Protein AF-A0A0F3U195-F1 (afdb_monomer)

Solvent-accessible surface area (backbone atoms only — not comparable to full-atom values): 7160 Å² total; per-residue (Å²): 130,82,58,69,68,58,54,55,49,33,52,53,52,45,44,44,40,74,76,62,71,40,50,57,68,54,49,19,65,76,70,72,44,59,46,68,56,48,55,52,37,52,49,50,27,42,77,70,60,78,44,80,87,84,79,82,41,89,88,39,58,42,61,48,50,24,53,51,50,25,67,76,70,68,46,93,76,62,85,58,77,87,51,86,97,57,57,72,68,57,41,50,52,53,50,49,54,55,49,50,60,50,48,65,74,69,62,56,97,86,69,84,86,86,85,134

Radius of gyration: 22.16 Å; Cα contacts (8 Å, |Δi|>4): 67; chains: 1; bounding box: 54×35×57 Å

Structure (mmCIF, N/CA/C/O backbone):
data_AF-A0A0F3U195-F1
#
_entry.id   AF-A0A0F3U195-F1
#
loop_
_atom_site.group_PDB
_atom_site.id
_atom_site.type_symbol
_atom_site.label_atom_id
_atom_site.label_alt_id
_atom_site.label_comp_id
_atom_site.label_asym_id
_atom_site.label_entity_id
_atom_site.label_seq_id
_atom_site.pdbx_PDB_ins_code
_atom_site.Cartn_x
_atom_site.Cartn_y
_atom_site.Cartn_z
_atom_site.occupancy
_atom_site.B_iso_or_equiv
_atom_site.auth_seq_id
_atom_site.auth_comp_id
_atom_site.auth_asym_id
_atom_site.auth_atom_id
_atom_site.pdbx_PDB_model_num
ATOM 1 N N . MET A 1 1 ? -28.971 13.764 11.449 1.00 48.50 1 MET A N 1
ATOM 2 C CA . MET A 1 1 ? -27.922 14.187 12.399 1.00 48.50 1 MET A CA 1
ATOM 3 C C . MET A 1 1 ? -27.284 12.912 12.901 1.00 48.50 1 MET A C 1
ATOM 5 O O . MET A 1 1 ? -28.009 12.082 13.436 1.00 48.50 1 MET A O 1
ATOM 9 N N . GLU A 1 2 ? -26.009 12.673 12.604 1.00 55.53 2 GLU A N 1
ATOM 10 C CA . GLU A 1 2 ? -25.337 11.492 13.152 1.00 55.53 2 GLU A CA 1
ATOM 11 C C . GLU A 1 2 ? -25.321 11.565 14.674 1.00 55.53 2 GLU A C 1
ATOM 13 O O . GLU A 1 2 ? -25.207 12.647 15.250 1.00 55.53 2 GLU A O 1
ATOM 18 N N . ASN A 1 3 ? -25.517 10.415 15.312 1.00 70.56 3 ASN A N 1
ATOM 19 C CA . ASN A 1 3 ? -25.625 10.337 16.755 1.00 70.56 3 ASN A CA 1
ATOM 20 C C . ASN A 1 3 ? -24.282 10.765 17.372 1.00 70.56 3 ASN A C 1
ATOM 22 O O . ASN A 1 3 ? -23.256 10.153 17.086 1.00 70.56 3 ASN A O 1
ATOM 26 N N . SER A 1 4 ? -24.271 11.830 18.176 1.00 71.19 4 SER A N 1
ATOM 27 C CA . SER A 1 4 ? -23.050 12.390 18.790 1.00 71.19 4 SER A CA 1
ATOM 28 C C . SER A 1 4 ? -22.255 11.325 19.565 1.00 71.19 4 SER A C 1
ATOM 30 O O . SER A 1 4 ? -21.021 11.307 19.556 1.00 71.19 4 SER A O 1
ATOM 32 N N . ASP A 1 5 ? -22.976 10.370 20.154 1.00 73.62 5 ASP A N 1
ATOM 33 C CA . ASP A 1 5 ? -22.411 9.241 20.888 1.00 73.62 5 ASP A CA 1
ATOM 34 C C . ASP A 1 5 ? -21.620 8.275 19.987 1.00 73.62 5 ASP A C 1
ATOM 36 O O . ASP A 1 5 ? -20.581 7.759 20.408 1.00 73.62 5 ASP A O 1
ATOM 40 N N . ASP A 1 6 ? -22.036 8.091 18.726 1.00 84.81 6 ASP A N 1
ATOM 41 C CA . ASP A 1 6 ? -21.306 7.265 17.754 1.00 84.81 6 ASP A CA 1
ATOM 42 C C . ASP A 1 6 ? -19.950 7.897 17.422 1.00 84.81 6 ASP A C 1
ATOM 44 O O . ASP A 1 6 ? -18.936 7.198 17.376 1.00 84.81 6 ASP A O 1
ATOM 48 N N . ILE A 1 7 ? -19.912 9.219 17.214 1.00 92.19 7 ILE A N 1
ATOM 49 C CA . ILE A 1 7 ? -18.674 9.943 16.881 1.00 92.19 7 ILE A CA 1
ATOM 50 C C . ILE A 1 7 ? -17.700 9.864 18.055 1.00 92.19 7 ILE A C 1
ATOM 52 O O . ILE A 1 7 ? -16.526 9.540 17.869 1.00 92.19 7 ILE A O 1
ATOM 56 N N . ARG A 1 8 ? -18.187 10.089 19.281 1.00 94.44 8 ARG A N 1
ATOM 57 C CA . ARG A 1 8 ? -17.358 10.006 20.488 1.00 94.44 8 ARG A CA 1
ATOM 58 C C . ARG A 1 8 ? -16.747 8.615 20.665 1.00 94.44 8 ARG A C 1
ATOM 60 O O . ARG A 1 8 ? -15.570 8.506 21.015 1.00 94.44 8 ARG A O 1
ATOM 67 N N . LEU A 1 9 ? -17.516 7.560 20.390 1.00 95.19 9 LEU A N 1
ATOM 68 C CA . LEU A 1 9 ? -17.021 6.185 20.436 1.00 95.19 9 LEU A CA 1
ATOM 69 C C . LEU A 1 9 ? -15.975 5.912 19.343 1.00 95.19 9 LEU A C 1
ATOM 71 O O . LEU A 1 9 ? -14.953 5.293 19.633 1.00 95.19 9 LEU A O 1
ATOM 75 N N . ILE A 1 10 ? -16.189 6.395 18.113 1.00 96.12 10 ILE A N 1
ATOM 76 C CA . ILE A 1 10 ? -15.220 6.266 17.010 1.00 96.12 10 ILE A CA 1
ATOM 77 C C . ILE A 1 10 ? -13.893 6.930 17.379 1.00 96.12 10 ILE A C 1
ATOM 79 O O . ILE A 1 10 ? -12.848 6.299 17.232 1.00 96.12 10 ILE A O 1
ATOM 83 N N . VAL A 1 11 ? -13.930 8.161 17.900 1.00 96.69 11 VAL A N 1
ATOM 84 C CA . VAL A 1 11 ? -12.725 8.886 18.337 1.00 96.69 11 VAL A CA 1
ATOM 85 C C . VAL A 1 11 ? -11.994 8.100 19.422 1.00 96.69 11 VAL A C 1
ATOM 87 O O . VAL A 1 11 ? -10.787 7.896 19.322 1.00 96.69 11 VAL A O 1
ATOM 90 N N . LYS A 1 12 ? -12.716 7.579 20.424 1.00 96.88 12 LYS A N 1
ATOM 91 C CA . LYS A 1 12 ? -12.098 6.790 21.497 1.00 96.88 12 LYS A CA 1
ATOM 92 C C . LYS A 1 12 ? -11.440 5.514 20.970 1.00 96.88 12 LYS A C 1
ATOM 94 O O . LYS A 1 12 ? -10.314 5.213 21.350 1.00 96.88 12 LYS A O 1
ATOM 99 N N . ILE A 1 13 ? -12.118 4.775 20.092 1.00 97.56 13 ILE A N 1
ATOM 100 C CA . ILE A 1 13 ? -11.574 3.556 19.479 1.00 97.56 13 ILE A CA 1
ATOM 101 C C . ILE A 1 13 ? -10.343 3.876 18.622 1.00 97.56 13 ILE A C 1
ATOM 103 O O . ILE A 1 13 ? -9.356 3.147 18.690 1.00 97.56 13 ILE A O 1
ATOM 107 N N . ALA A 1 14 ? -10.390 4.948 17.828 1.00 97.31 14 ALA A N 1
ATOM 108 C CA . ALA A 1 14 ? -9.265 5.386 17.009 1.00 97.31 14 ALA A CA 1
ATOM 109 C C . ALA A 1 14 ? -8.051 5.740 17.873 1.00 97.31 14 ALA A C 1
ATOM 111 O O . ALA A 1 14 ? -6.949 5.306 17.556 1.00 97.31 14 ALA A O 1
ATOM 112 N N . GLN A 1 15 ? -8.266 6.437 18.990 1.00 97.50 15 GLN A N 1
ATOM 113 C CA . GLN A 1 15 ? -7.212 6.766 19.944 1.00 97.50 15 GLN A CA 1
ATOM 114 C C . GLN A 1 15 ? -6.535 5.505 20.503 1.00 97.50 15 GLN A C 1
ATOM 116 O O . GLN A 1 15 ? -5.319 5.366 20.435 1.00 9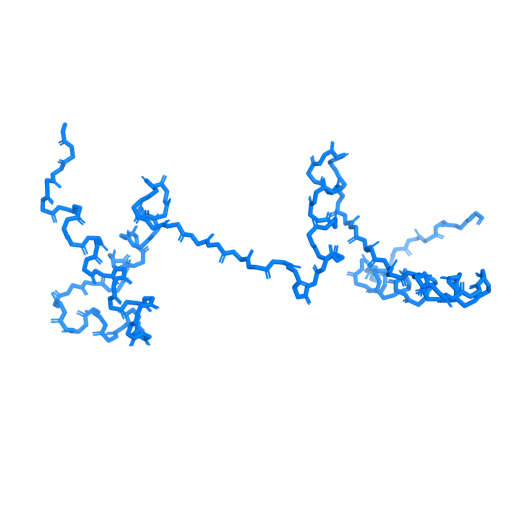7.50 15 GLN A O 1
ATOM 121 N N . LEU A 1 16 ? -7.325 4.551 21.007 1.00 97.56 16 LEU A N 1
ATOM 122 C CA . LEU A 1 16 ? -6.791 3.296 21.547 1.00 97.56 16 LEU A CA 1
ATOM 123 C C . LEU A 1 16 ? -6.025 2.495 20.479 1.00 97.56 16 LEU A C 1
ATOM 125 O O . LEU A 1 16 ? -5.015 1.869 20.778 1.00 97.56 16 LEU A O 1
ATOM 129 N N . TYR A 1 17 ? -6.496 2.514 19.230 1.00 97.81 17 TYR A N 1
ATOM 130 C CA . TYR A 1 17 ? -5.894 1.736 18.150 1.00 97.81 17 TYR A CA 1
ATOM 131 C C . TYR A 1 17 ? -4.624 2.371 17.570 1.00 97.81 17 TYR A C 1
ATOM 133 O O . TYR A 1 17 ? -3.636 1.669 17.399 1.00 97.81 17 TYR A O 1
ATOM 141 N N . TYR A 1 18 ? -4.650 3.667 17.239 1.00 96.38 18 TYR A N 1
ATOM 142 C CA . TYR A 1 18 ? -3.555 4.335 16.524 1.00 96.38 18 TYR A CA 1
ATOM 143 C C . TYR A 1 18 ? -2.566 5.065 17.440 1.00 96.38 18 TYR A C 1
ATOM 145 O O . TYR A 1 18 ? -1.415 5.210 17.052 1.00 96.38 18 TYR A O 1
ATOM 153 N N . GLU A 1 19 ? -2.985 5.550 18.617 1.00 95.62 19 GLU A N 1
ATOM 154 C CA . GLU A 1 19 ? -2.072 6.238 19.551 1.00 95.62 19 GLU A CA 1
ATOM 155 C C . GLU A 1 19 ? -1.520 5.304 20.630 1.00 95.62 19 GLU A C 1
ATOM 157 O O . GLU A 1 19 ? -0.441 5.551 21.160 1.00 95.62 19 GLU A O 1
ATOM 162 N N . GLN A 1 20 ? -2.270 4.259 20.996 1.00 97.00 20 GLN A N 1
ATOM 163 C CA . GLN A 1 20 ? -1.906 3.345 22.089 1.00 97.00 20 GLN A CA 1
ATOM 164 C C . GLN A 1 20 ? -1.559 1.931 21.605 1.00 97.00 20 GLN A C 1
ATOM 166 O O . GLN A 1 20 ? -1.399 1.031 22.429 1.00 97.00 20 GLN A O 1
ATOM 171 N N . ASP A 1 21 ? -1.484 1.723 20.287 1.00 96.88 21 ASP A N 1
ATOM 172 C CA . ASP A 1 21 ? -1.131 0.451 19.640 1.00 96.88 21 ASP A CA 1
ATOM 173 C C . ASP A 1 21 ? -1.938 -0.767 20.128 1.00 96.88 21 ASP A C 1
ATOM 175 O O . ASP A 1 21 ? -1.499 -1.921 20.059 1.00 96.88 21 ASP A O 1
ATOM 179 N N . MET A 1 22 ? -3.159 -0.545 20.622 1.00 98.00 22 MET A N 1
ATOM 180 C CA . MET A 1 22 ? -3.996 -1.637 21.091 1.00 98.00 22 MET A CA 1
ATOM 181 C C . MET A 1 22 ? -4.578 -2.408 19.913 1.00 98.00 22 MET A C 1
ATOM 183 O O . MET A 1 22 ? -5.181 -1.861 18.989 1.00 98.00 22 MET A O 1
ATOM 187 N N . THR A 1 23 ? -4.515 -3.733 19.985 1.00 97.88 23 THR A N 1
ATOM 188 C CA . THR A 1 23 ? -5.209 -4.585 19.020 1.00 97.88 23 THR A CA 1
ATOM 189 C C . THR A 1 23 ? -6.724 -4.424 19.155 1.00 97.88 23 THR A C 1
ATOM 191 O O . THR A 1 23 ? -7.265 -4.258 20.250 1.00 97.88 23 THR A O 1
ATOM 194 N N . GLN A 1 24 ? -7.458 -4.609 18.054 1.00 96.94 24 GLN A N 1
ATOM 195 C CA . GLN A 1 24 ? -8.929 -4.581 18.080 1.00 96.94 24 GLN A CA 1
ATOM 196 C C . GLN A 1 24 ? -9.533 -5.577 19.088 1.00 96.94 24 GLN A C 1
ATOM 198 O O . GLN A 1 24 ? -10.634 -5.357 19.580 1.00 96.94 24 GLN A O 1
ATOM 203 N N . ALA A 1 25 ? -8.830 -6.675 19.397 1.00 97.31 25 ALA A N 1
ATOM 204 C CA . ALA A 1 25 ? -9.252 -7.651 20.400 1.00 97.31 25 ALA A CA 1
ATOM 205 C C . ALA A 1 25 ? -9.054 -7.152 21.844 1.00 97.31 25 ALA A C 1
ATOM 207 O O . ALA A 1 25 ? -9.871 -7.455 22.711 1.00 97.31 25 ALA A O 1
ATOM 208 N N . GLN A 1 26 ? -7.991 -6.392 22.124 1.00 97.69 26 GLN A N 1
ATOM 209 C CA . GLN A 1 26 ? -7.814 -5.727 23.420 1.00 97.69 26 GLN A CA 1
ATOM 210 C C . GLN A 1 26 ? -8.870 -4.637 23.614 1.00 97.69 26 GLN A C 1
ATOM 212 O O . GLN A 1 26 ? -9.560 -4.656 24.627 1.00 97.69 26 GLN A O 1
ATOM 217 N N . ILE A 1 27 ? -9.082 -3.791 22.601 1.00 97.56 27 ILE A N 1
ATOM 218 C CA . ILE A 1 27 ? -10.094 -2.724 22.633 1.00 97.56 27 ILE A CA 1
ATOM 219 C C . ILE A 1 27 ? -11.500 -3.306 22.834 1.00 97.56 27 ILE A C 1
ATOM 221 O O . ILE A 1 27 ? -12.273 -2.809 23.647 1.00 97.56 27 ILE A O 1
ATOM 225 N N . ALA A 1 28 ? -11.827 -4.395 22.130 1.00 97.00 28 ALA A N 1
ATOM 226 C CA . ALA A 1 28 ? -13.098 -5.097 22.292 1.00 97.00 28 ALA A CA 1
ATOM 227 C C . ALA A 1 28 ? -13.333 -5.564 23.740 1.00 97.00 28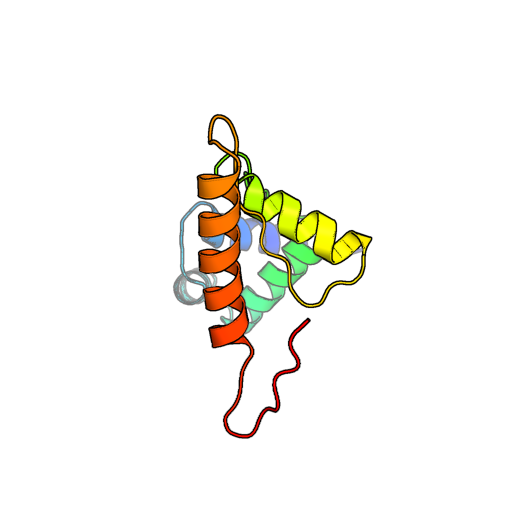 ALA A C 1
ATOM 229 O O . ALA A 1 28 ? -14.435 -5.408 24.264 1.00 97.00 28 ALA A O 1
ATOM 230 N N . ARG A 1 29 ? -12.296 -6.112 24.393 1.00 97.25 29 ARG A N 1
ATOM 231 C CA . ARG A 1 29 ? -12.370 -6.550 25.796 1.00 97.25 29 ARG A CA 1
ATOM 232 C C . ARG A 1 29 ? -12.521 -5.378 26.763 1.00 97.25 29 ARG A C 1
ATOM 234 O O . ARG A 1 29 ? -13.308 -5.483 27.692 1.00 97.25 29 ARG A O 1
ATOM 241 N N . GLU A 1 30 ? -11.797 -4.287 26.539 1.00 95.75 30 GLU A N 1
ATOM 242 C CA . GLU A 1 30 ? -11.830 -3.107 27.409 1.00 95.75 30 GLU A CA 1
ATOM 243 C C . GLU A 1 30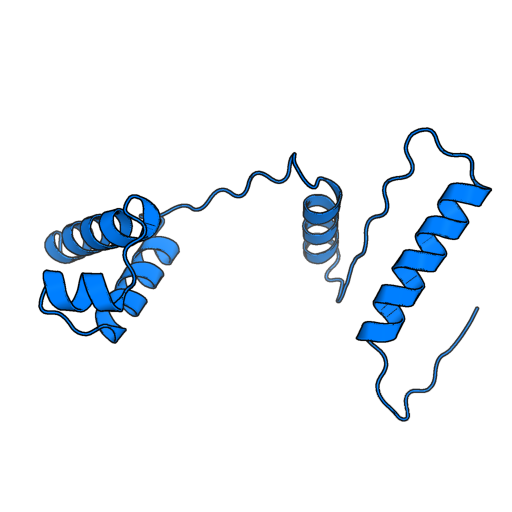 ? -13.165 -2.357 27.333 1.00 95.75 30 GLU A C 1
ATOM 245 O O . GLU A 1 30 ? -13.712 -1.954 28.355 1.00 95.75 30 GLU A O 1
ATOM 250 N N . LEU A 1 31 ? -13.717 -2.209 26.127 1.00 94.62 31 LEU A N 1
ATOM 251 C CA . LEU A 1 31 ? -14.954 -1.461 25.895 1.00 94.62 31 LEU A CA 1
ATOM 252 C C . LEU A 1 31 ? -16.220 -2.329 25.966 1.00 94.62 31 LEU A C 1
ATOM 254 O O . LEU A 1 31 ? -17.325 -1.805 25.838 1.00 94.62 31 LEU A O 1
ATOM 258 N N . GLY A 1 32 ? -16.082 -3.648 26.128 1.00 95.62 32 GLY A N 1
ATOM 259 C CA . GLY A 1 32 ? -17.215 -4.574 26.211 1.00 95.62 32 GLY A CA 1
ATOM 260 C C . GLY A 1 32 ? -18.037 -4.680 24.920 1.00 95.62 32 GLY A C 1
ATOM 261 O O . GLY A 1 32 ? -19.238 -4.936 24.975 1.00 95.62 32 GLY A O 1
ATOM 262 N N . ILE A 1 33 ? -17.415 -4.479 23.754 1.00 93.81 33 ILE A N 1
ATOM 263 C CA . ILE A 1 33 ? -18.084 -4.515 22.443 1.00 93.81 33 ILE A CA 1
ATOM 264 C C . ILE A 1 33 ? -17.409 -5.494 21.485 1.00 93.81 33 ILE A C 1
ATOM 266 O O . ILE A 1 33 ? -16.222 -5.789 21.585 1.00 93.81 33 ILE A O 1
ATOM 270 N N . TYR A 1 34 ? -18.168 -6.000 20.513 1.00 96.06 34 TYR A N 1
ATOM 271 C CA . TYR A 1 34 ? -17.659 -6.975 19.551 1.00 96.06 34 TYR A CA 1
ATOM 272 C C . TYR A 1 34 ? -16.507 -6.421 18.700 1.00 96.06 34 TYR A C 1
ATOM 274 O O . TYR A 1 34 ? -16.564 -5.303 18.186 1.00 96.06 34 TYR A O 1
ATOM 282 N N . ARG A 1 35 ? -15.492 -7.257 18.445 1.00 95.50 35 ARG A N 1
ATOM 283 C CA . ARG A 1 35 ? -14.347 -6.929 17.573 1.00 95.50 35 ARG A CA 1
ATOM 284 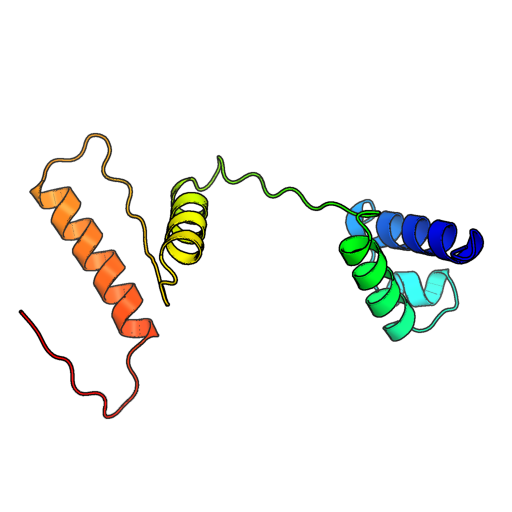C C . ARG A 1 35 ? -14.773 -6.497 16.163 1.00 95.50 35 ARG A C 1
ATOM 286 O O . ARG A 1 35 ? -14.169 -5.601 15.581 1.00 95.50 35 ARG A O 1
ATOM 293 N N . THR A 1 36 ? -15.820 -7.106 15.610 1.00 95.88 36 THR A N 1
ATOM 294 C CA . THR A 1 36 ? -16.386 -6.724 14.304 1.00 95.88 36 THR A CA 1
ATOM 295 C C . THR A 1 36 ? -16.930 -5.295 14.313 1.00 95.88 36 THR A C 1
ATOM 297 O O . THR A 1 36 ? -16.738 -4.557 13.346 1.00 95.88 36 THR A O 1
ATOM 300 N N . 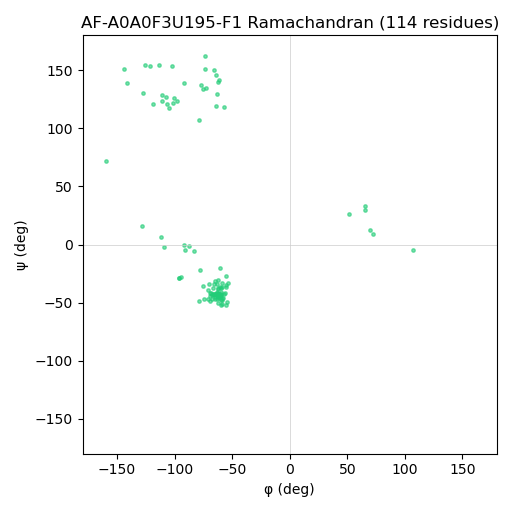THR A 1 37 ? -17.532 -4.867 15.425 1.00 95.06 37 THR A N 1
ATOM 301 C CA . THR A 1 37 ? -17.973 -3.483 15.630 1.00 95.06 37 THR A CA 1
ATOM 302 C C . THR A 1 37 ? -16.787 -2.525 15.669 1.00 95.06 37 THR A C 1
ATOM 304 O O . THR A 1 37 ? -16.846 -1.497 15.002 1.00 95.06 37 THR A O 1
ATOM 307 N N . ILE A 1 38 ? -15.688 -2.878 16.350 1.00 96.56 38 ILE A N 1
ATOM 308 C CA . ILE A 1 38 ? -14.446 -2.082 16.351 1.00 96.56 38 ILE A CA 1
ATOM 309 C C . ILE A 1 38 ? -13.938 -1.851 14.924 1.00 96.56 38 ILE A C 1
ATOM 311 O O . ILE A 1 38 ? -13.722 -0.710 14.520 1.00 96.56 38 ILE A O 1
ATOM 315 N N . SER A 1 39 ? -13.801 -2.922 14.136 1.00 95.94 39 SER A N 1
ATOM 316 C CA . SER A 1 39 ? -13.343 -2.838 12.743 1.00 95.94 39 SER A CA 1
ATOM 317 C C . SER A 1 39 ? -14.242 -1.930 11.894 1.00 95.94 39 SER A C 1
ATOM 319 O O . SER A 1 39 ? -13.752 -1.048 11.183 1.00 95.94 39 SER A O 1
ATOM 321 N N . ARG A 1 40 ? -15.567 -2.090 12.022 1.00 96.00 40 ARG A N 1
ATOM 322 C CA . ARG A 1 40 ? -16.557 -1.268 11.315 1.00 96.00 40 ARG A CA 1
ATOM 323 C C . ARG A 1 40 ? -16.466 0.209 11.705 1.00 96.00 40 ARG A C 1
ATOM 325 O O . ARG A 1 40 ? -16.547 1.063 10.827 1.00 96.00 40 ARG A O 1
ATOM 332 N N . LEU A 1 41 ? -16.298 0.512 12.991 1.00 95.62 41 LEU A N 1
ATOM 333 C CA . LEU A 1 41 ? -16.203 1.886 13.492 1.00 95.62 41 LEU A CA 1
ATOM 334 C C . LEU A 1 41 ? -14.882 2.557 13.095 1.00 95.62 41 LEU A C 1
ATOM 336 O O . LEU A 1 41 ? -14.906 3.710 12.679 1.00 95.62 41 LEU A O 1
ATOM 340 N N . LEU A 1 42 ? -13.758 1.832 13.115 1.00 96.31 42 LEU A N 1
ATOM 341 C CA . LEU A 1 42 ? -12.480 2.329 12.589 1.00 96.31 42 LEU A CA 1
ATOM 342 C C . LEU A 1 42 ? -12.566 2.650 11.094 1.00 96.31 42 LEU A C 1
ATOM 344 O O . LEU A 1 42 ? -12.054 3.678 10.656 1.00 96.31 42 LEU A O 1
ATOM 348 N N . LYS A 1 43 ? -13.223 1.785 10.308 1.00 96.00 43 LYS A N 1
ATOM 349 C CA . LYS A 1 43 ? -13.459 2.042 8.883 1.00 96.00 43 LYS A CA 1
ATOM 350 C C . LYS A 1 43 ? -14.325 3.287 8.685 1.00 96.00 43 LYS A C 1
ATOM 352 O O . LYS A 1 43 ? -13.905 4.188 7.972 1.00 96.00 43 LYS A O 1
ATOM 357 N N . ARG A 1 44 ? -15.465 3.375 9.379 1.00 94.44 44 ARG A N 1
ATOM 358 C CA . ARG A 1 44 ? -16.354 4.548 9.332 1.00 94.44 44 ARG A CA 1
ATOM 359 C C . ARG A 1 44 ? -15.618 5.836 9.708 1.00 94.44 44 ARG A C 1
ATOM 361 O O . ARG A 1 44 ? -15.791 6.837 9.030 1.00 94.44 44 ARG A O 1
ATOM 368 N N . GLY A 1 45 ? -14.761 5.798 10.730 1.00 95.25 45 GLY A N 1
ATOM 369 C CA . GLY A 1 45 ? -13.944 6.944 11.130 1.00 95.25 45 GLY A CA 1
ATOM 370 C C . GLY A 1 45 ? -13.005 7.439 10.028 1.00 95.25 45 GLY A C 1
ATOM 371 O O . GLY A 1 45 ? -12.856 8.646 9.867 1.00 95.25 45 GLY A O 1
ATOM 372 N N . ARG A 1 46 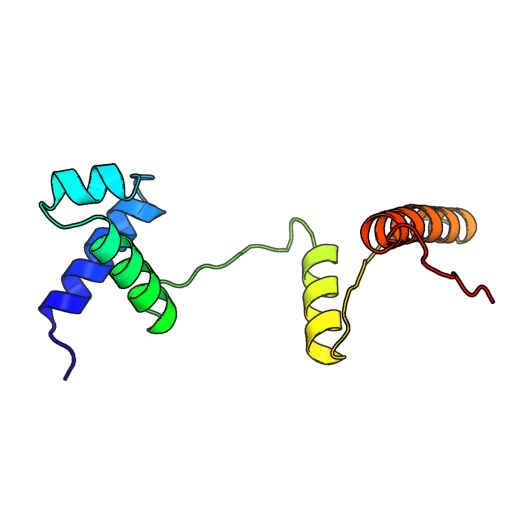? -12.424 6.533 9.230 1.00 94.88 46 ARG A N 1
ATOM 373 C CA . ARG A 1 46 ? -11.633 6.911 8.046 1.00 94.88 46 ARG A CA 1
ATOM 374 C C .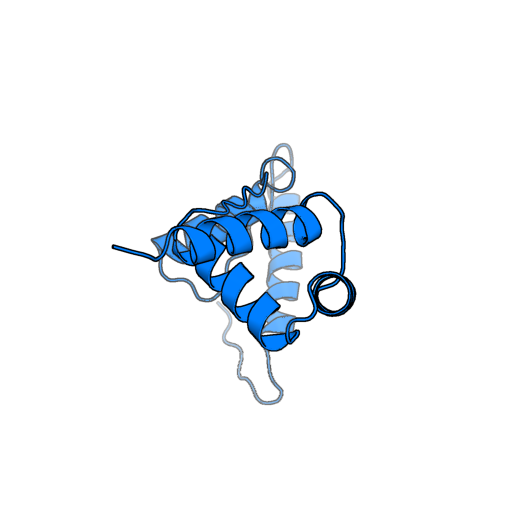 ARG A 1 46 ? -12.512 7.447 6.919 1.00 94.88 46 ARG A C 1
ATOM 376 O O . ARG A 1 46 ? -12.218 8.505 6.380 1.00 94.88 46 ARG A O 1
ATOM 383 N N . ASP A 1 47 ? -13.608 6.756 6.610 1.00 93.31 47 ASP A N 1
ATOM 384 C CA . ASP A 1 47 ? -14.517 7.127 5.515 1.00 93.31 47 ASP A CA 1
ATOM 385 C C . ASP A 1 47 ? -15.164 8.512 5.743 1.00 93.31 47 ASP A C 1
ATOM 387 O O . ASP A 1 47 ? -15.454 9.231 4.792 1.00 93.31 47 ASP A O 1
ATOM 391 N N . GLN A 1 48 ? -15.368 8.900 7.007 1.00 92.50 48 GLN A N 1
ATOM 392 C CA . GLN A 1 48 ? -15.937 10.193 7.410 1.00 92.50 48 GLN A CA 1
ATOM 393 C C . GLN A 1 48 ? -14.888 11.287 7.657 1.00 92.50 48 GLN A C 1
ATOM 395 O O . GLN A 1 48 ? -15.252 12.401 8.026 1.00 92.50 48 GLN A O 1
ATOM 400 N N . GLY A 1 49 ? -13.596 10.984 7.506 1.00 90.44 49 GLY A N 1
ATOM 401 C CA . GLY A 1 49 ? -12.511 11.935 7.764 1.00 90.44 49 GLY A CA 1
ATOM 402 C C . GLY A 1 49 ? -12.265 12.257 9.244 1.00 90.44 49 GLY A C 1
ATOM 403 O O . GLY A 1 49 ? -11.460 13.133 9.543 1.00 90.44 49 GLY A O 1
ATOM 404 N N . ILE A 1 50 ? -12.905 11.540 10.180 1.00 93.31 50 ILE A N 1
ATOM 405 C CA . ILE A 1 50 ? -12.619 11.637 11.626 1.00 93.31 50 ILE A CA 1
ATOM 406 C C . ILE A 1 50 ? -11.175 11.189 11.904 1.00 93.31 50 ILE A C 1
ATOM 408 O O . ILE A 1 50 ? -10.507 11.728 12.781 1.00 93.31 50 ILE A O 1
ATOM 412 N N . VAL A 1 51 ? -10.688 10.210 11.136 1.00 94.38 51 VAL A N 1
ATOM 413 C CA . VAL A 1 51 ? -9.297 9.753 11.146 1.00 94.38 51 VAL A CA 1
A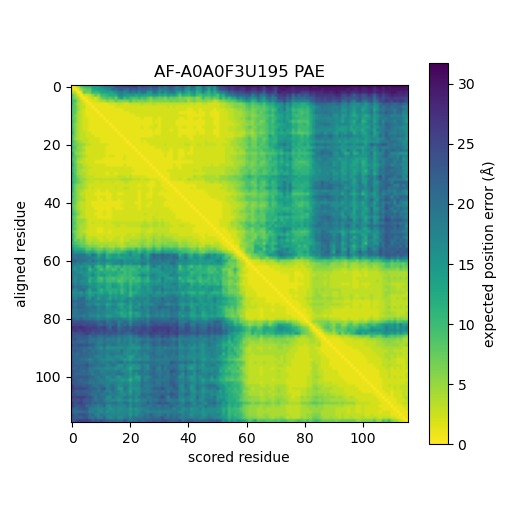TOM 414 C C . VAL A 1 51 ? -8.698 9.982 9.768 1.00 94.38 51 VAL A C 1
ATOM 416 O O . VAL A 1 51 ? -9.158 9.400 8.788 1.00 94.38 51 VAL A O 1
ATOM 419 N N . THR A 1 52 ? -7.628 10.769 9.710 1.00 91.81 52 THR A N 1
ATOM 420 C CA . THR A 1 52 ? -6.820 10.949 8.501 1.00 91.81 52 THR A CA 1
ATOM 421 C C . THR A 1 52 ? -5.464 10.298 8.716 1.00 91.81 52 THR A C 1
ATOM 423 O O . THR A 1 52 ? -4.808 10.552 9.723 1.00 91.81 52 THR A O 1
ATOM 426 N N . ILE A 1 53 ? -5.046 9.451 7.777 1.00 87.12 53 ILE A N 1
ATOM 427 C CA . ILE A 1 53 ? -3.721 8.830 7.791 1.00 87.12 53 ILE A CA 1
ATOM 428 C C . ILE A 1 53 ? -2.885 9.543 6.736 1.00 87.12 53 ILE A C 1
ATOM 430 O O . ILE A 1 53 ? -3.216 9.500 5.552 1.00 87.12 53 ILE A O 1
ATOM 434 N N . ALA A 1 54 ? -1.815 10.195 7.175 1.00 81.69 54 ALA A N 1
ATOM 435 C CA . ALA A 1 54 ? -0.806 10.756 6.294 1.00 81.69 54 ALA A CA 1
ATOM 436 C C . ALA A 1 54 ? 0.387 9.801 6.254 1.00 81.69 54 ALA A C 1
ATOM 438 O O . ALA A 1 54 ? 0.922 9.423 7.295 1.00 81.69 54 ALA A O 1
ATOM 439 N N . ILE A 1 55 ? 0.787 9.404 5.051 1.00 74.81 55 ILE A N 1
ATOM 440 C CA . ILE A 1 55 ? 2.013 8.643 4.825 1.00 74.81 55 ILE A CA 1
ATOM 441 C C . ILE A 1 55 ? 3.045 9.642 4.320 1.00 74.81 55 ILE A C 1
ATOM 443 O O . ILE A 1 55 ? 2.799 10.315 3.319 1.00 74.81 55 ILE A O 1
ATOM 447 N N . ASN A 1 56 ? 4.172 9.760 5.023 1.00 68.00 56 ASN A N 1
ATOM 448 C CA . ASN A 1 56 ? 5.286 10.553 4.529 1.00 68.00 56 ASN A CA 1
ATOM 449 C C . ASN A 1 56 ? 6.043 9.741 3.467 1.00 68.00 56 ASN A C 1
ATOM 451 O O . ASN A 1 56 ? 6.733 8.775 3.796 1.00 68.00 56 ASN A O 1
ATOM 455 N N . TYR A 1 57 ? 5.889 10.139 2.206 1.00 63.91 57 TYR A N 1
ATOM 456 C CA . TYR A 1 57 ? 6.572 9.522 1.075 1.00 63.91 57 TYR A CA 1
ATOM 457 C C . TYR A 1 57 ? 7.951 10.126 0.783 1.00 63.91 57 TYR A C 1
ATOM 459 O O . TYR A 1 57 ? 8.639 9.605 -0.084 1.00 63.91 57 TYR A O 1
ATOM 467 N N . ASP A 1 58 ? 8.405 11.141 1.522 1.00 55.09 58 ASP A N 1
ATOM 468 C CA . ASP A 1 58 ? 9.753 11.718 1.375 1.00 55.09 58 ASP A CA 1
ATOM 469 C C . ASP A 1 58 ? 10.854 10.674 1.656 1.00 55.09 58 ASP A C 1
ATOM 471 O O . ASP A 1 58 ? 11.993 10.808 1.223 1.00 55.09 58 ASP A O 1
ATOM 475 N N . TYR A 1 59 ? 10.513 9.588 2.357 1.00 59.03 59 TYR A N 1
ATOM 476 C CA . TYR A 1 59 ? 11.400 8.443 2.587 1.00 59.03 59 TYR A CA 1
ATOM 477 C C . TYR A 1 59 ? 11.412 7.427 1.428 1.00 59.03 59 TYR A C 1
ATOM 479 O O . TYR A 1 59 ? 12.170 6.459 1.478 1.00 59.03 59 TYR A O 1
ATOM 487 N N . ASN A 1 60 ? 10.555 7.606 0.415 1.00 69.94 60 ASN A N 1
ATOM 488 C CA . ASN A 1 60 ? 10.482 6.795 -0.801 1.00 69.94 60 ASN A CA 1
ATOM 489 C C . ASN A 1 60 ? 9.756 7.566 -1.928 1.00 69.94 60 ASN A C 1
ATOM 491 O O . ASN A 1 60 ? 8.607 7.264 -2.271 1.00 69.94 60 ASN A O 1
ATOM 495 N N . GLU A 1 61 ? 10.425 8.580 -2.488 1.00 75.12 61 GLU A N 1
ATOM 496 C CA . GLU A 1 61 ? 9.890 9.444 -3.557 1.00 75.12 61 GLU A CA 1
ATOM 497 C C . GLU A 1 61 ? 9.409 8.639 -4.775 1.00 75.12 61 GLU A C 1
ATOM 499 O O . GLU A 1 61 ? 8.387 8.965 -5.388 1.00 75.12 61 GLU A O 1
ATOM 504 N N . ASN A 1 62 ? 10.101 7.537 -5.078 1.00 83.31 62 ASN A N 1
ATOM 505 C CA . ASN A 1 62 ? 9.754 6.633 -6.170 1.00 83.31 62 ASN A CA 1
ATOM 506 C C . ASN A 1 62 ? 8.364 6.026 -5.969 1.00 83.31 62 ASN A C 1
ATOM 508 O O . ASN A 1 62 ? 7.556 6.057 -6.893 1.00 83.31 62 ASN A O 1
ATOM 512 N N . LEU A 1 63 ? 8.036 5.558 -4.759 1.00 83.56 63 LEU A N 1
ATOM 513 C CA . LEU A 1 63 ? 6.724 4.971 -4.465 1.00 83.56 63 LEU A CA 1
ATOM 514 C C . LEU A 1 63 ? 5.587 5.983 -4.642 1.00 83.56 63 LEU A C 1
ATOM 516 O O . LEU A 1 63 ? 4.504 5.642 -5.125 1.00 83.56 63 LEU A O 1
ATOM 520 N N . TRP A 1 64 ? 5.814 7.238 -4.254 1.00 86.50 64 TRP A N 1
ATOM 521 C CA . TRP A 1 64 ? 4.832 8.290 -4.498 1.00 86.50 64 TRP A CA 1
ATOM 522 C C . TRP A 1 64 ? 4.651 8.542 -5.992 1.00 86.50 64 TRP A C 1
ATOM 524 O O . TRP A 1 64 ? 3.513 8.566 -6.470 1.00 86.50 64 TRP A O 1
ATOM 534 N N . LEU A 1 65 ? 5.748 8.671 -6.742 1.00 89.44 65 LEU A N 1
ATOM 535 C CA . LEU A 1 65 ? 5.688 8.912 -8.179 1.00 89.44 65 LEU A CA 1
ATOM 536 C C . LEU A 1 65 ? 5.017 7.746 -8.923 1.00 89.44 65 LEU A C 1
ATOM 538 O O . LEU A 1 65 ? 4.169 7.986 -9.781 1.00 89.44 65 LEU A O 1
ATOM 542 N N . GLU A 1 66 ? 5.305 6.498 -8.545 1.00 90.94 66 GLU A N 1
ATOM 543 C CA . GLU A 1 66 ? 4.630 5.297 -9.055 1.00 90.94 66 GLU A CA 1
ATOM 544 C C . GLU A 1 66 ? 3.111 5.389 -8.886 1.00 90.94 66 GLU A C 1
ATOM 546 O O . GLU A 1 66 ? 2.364 5.188 -9.848 1.00 90.94 66 GLU A O 1
ATOM 551 N N . GLN A 1 67 ? 2.634 5.745 -7.687 1.00 89.88 67 GLN A N 1
ATOM 552 C CA . GLN A 1 67 ? 1.201 5.894 -7.424 1.00 89.88 67 GLN A CA 1
ATOM 553 C C . GLN A 1 67 ? 0.576 7.024 -8.249 1.00 89.88 67 GLN A C 1
ATOM 555 O O . GLN A 1 67 ? -0.515 6.845 -8.798 1.00 89.88 67 GLN A O 1
ATOM 560 N N . GLN A 1 68 ? 1.256 8.168 -8.365 1.00 93.25 68 GLN A N 1
ATOM 561 C CA . GLN A 1 68 ? 0.777 9.298 -9.164 1.00 93.25 68 GLN A CA 1
ATOM 562 C C . GLN A 1 68 ? 0.673 8.934 -10.648 1.00 93.25 68 GLN A C 1
ATOM 564 O O . GLN A 1 68 ? -0.356 9.190 -11.274 1.00 93.25 68 GLN A O 1
ATOM 569 N N . LEU A 1 69 ? 1.701 8.291 -11.212 1.00 95.38 69 LEU A N 1
ATOM 570 C CA . LEU A 1 69 ? 1.704 7.820 -12.598 1.00 95.38 69 LEU A CA 1
ATOM 571 C C . LEU A 1 69 ? 0.590 6.796 -12.835 1.00 95.38 69 LEU A C 1
ATOM 573 O O . LEU A 1 69 ? -0.162 6.908 -13.806 1.00 95.38 69 LEU A O 1
ATOM 577 N N . LYS A 1 70 ? 0.429 5.845 -11.910 1.00 95.56 70 LYS A N 1
ATOM 578 C CA . LYS A 1 70 ? -0.611 4.816 -11.976 1.00 95.56 70 LYS A CA 1
ATOM 579 C C . LYS A 1 70 ? -2.011 5.426 -12.019 1.00 95.56 70 LYS A C 1
ATOM 581 O O . LYS A 1 70 ? -2.801 5.067 -12.888 1.00 95.56 70 LYS A O 1
ATOM 586 N N . GLN A 1 71 ? -2.304 6.380 -11.134 1.00 95.06 71 GLN A N 1
ATOM 587 C CA . GLN A 1 71 ? -3.606 7.051 -11.089 1.00 95.06 71 GLN A CA 1
ATOM 588 C C . GLN A 1 71 ? -3.841 7.959 -12.297 1.00 95.06 71 GLN A C 1
ATOM 590 O O . GLN A 1 71 ? -4.918 7.927 -12.888 1.00 95.06 71 GLN A O 1
ATOM 595 N N . LYS A 1 72 ? -2.837 8.752 -12.683 1.00 97.25 72 LYS A N 1
ATOM 596 C CA . LYS A 1 72 ? -2.960 9.737 -13.762 1.00 97.25 72 LYS A CA 1
ATOM 597 C C . LYS A 1 72 ? -3.173 9.091 -15.129 1.00 97.25 72 LYS A C 1
ATOM 599 O O . LYS A 1 72 ? -3.926 9.628 -15.937 1.00 97.25 72 LYS A O 1
ATOM 604 N N . PHE A 1 73 ? -2.512 7.964 -15.387 1.00 97.44 73 PHE A N 1
ATOM 605 C CA . PHE A 1 73 ? -2.519 7.305 -16.695 1.00 97.44 73 PHE A CA 1
ATOM 606 C C . PHE A 1 73 ? -3.303 5.986 -16.725 1.00 97.44 73 PHE A C 1
ATOM 608 O O . PHE A 1 73 ? -3.412 5.372 -17.782 1.00 97.44 73 PHE A O 1
ATOM 615 N N . GLY A 1 74 ? -3.863 5.543 -15.594 1.00 95.62 74 GLY A N 1
ATOM 616 C CA . GLY A 1 74 ? -4.617 4.288 -15.514 1.00 95.62 74 GLY A CA 1
ATOM 617 C C . GLY A 1 74 ? -3.754 3.046 -15.756 1.00 95.62 74 GLY A C 1
ATOM 618 O O . GLY A 1 74 ? -4.226 2.070 -16.338 1.00 95.62 74 GLY A O 1
ATOM 619 N N . LEU A 1 75 ? -2.481 3.087 -15.354 1.00 96.69 75 LEU A N 1
ATOM 620 C CA . LEU A 1 75 ? -1.541 1.983 -15.561 1.00 96.69 75 LEU A CA 1
ATOM 621 C C . LEU A 1 75 ? -1.856 0.820 -14.610 1.00 96.69 75 LEU A C 1
ATOM 623 O O . LEU A 1 75 ? -2.367 1.015 -13.505 1.00 96.69 75 LEU A O 1
ATOM 627 N N . LYS A 1 76 ? -1.543 -0.410 -15.029 1.00 93.50 76 LYS A N 1
ATOM 628 C CA . LYS A 1 76 ? -1.688 -1.588 -14.159 1.00 93.50 76 LYS A CA 1
ATOM 629 C C . LYS A 1 76 ? -0.593 -1.625 -13.106 1.00 93.50 76 LYS A C 1
ATOM 631 O O . LYS A 1 76 ? -0.907 -1.740 -11.928 1.00 93.50 76 LYS A O 1
ATOM 636 N N . ASP A 1 77 ? 0.649 -1.414 -13.520 1.00 91.06 77 ASP A N 1
ATOM 637 C CA . ASP A 1 77 ? 1.818 -1.367 -12.651 1.00 91.06 77 ASP A CA 1
ATOM 638 C C . ASP A 1 77 ? 2.800 -0.315 -13.156 1.00 91.06 77 ASP A C 1
ATOM 640 O O . ASP A 1 77 ? 2.833 0.007 -14.345 1.00 91.06 77 ASP A O 1
ATOM 644 N N . VAL A 1 78 ? 3.556 0.255 -12.222 1.00 93.75 78 VAL A N 1
ATOM 645 C CA . VAL A 1 78 ? 4.579 1.271 -12.468 1.00 93.75 78 VAL A CA 1
ATOM 646 C C . VAL A 1 78 ? 5.736 0.965 -11.536 1.00 93.75 78 VAL A C 1
ATOM 648 O O . VAL A 1 78 ? 5.503 0.626 -10.378 1.00 93.75 78 VAL A O 1
ATOM 651 N N . VAL A 1 79 ? 6.956 1.090 -12.045 1.00 90.62 79 VAL A N 1
ATOM 652 C CA . VAL A 1 79 ? 8.171 1.083 -11.234 1.00 90.62 79 VAL A CA 1
ATOM 653 C C . VAL A 1 79 ? 8.974 2.323 -11.592 1.00 90.62 79 VAL A C 1
ATOM 655 O O . VAL A 1 79 ? 9.172 2.604 -12.774 1.00 90.62 79 VAL A O 1
ATOM 658 N N . VAL A 1 80 ? 9.397 3.076 -10.582 1.00 90.44 80 VAL A N 1
ATOM 659 C CA . VAL A 1 80 ? 10.252 4.254 -10.741 1.00 90.44 80 VAL A CA 1
ATOM 660 C C . VAL A 1 80 ? 11.619 3.928 -10.160 1.00 90.44 80 VAL A C 1
ATOM 662 O O . VAL A 1 80 ? 11.747 3.560 -8.995 1.00 90.44 80 VAL A O 1
ATOM 665 N N . VAL A 1 81 ? 12.647 4.079 -10.989 1.00 86.50 81 VAL A N 1
ATOM 666 C CA . VAL A 1 81 ? 14.044 3.878 -10.607 1.00 86.50 81 VAL A CA 1
ATOM 667 C C . VAL A 1 81 ? 14.710 5.246 -10.541 1.00 86.50 81 VAL A C 1
ATOM 669 O O . VAL A 1 81 ? 14.620 6.026 -11.489 1.00 86.50 81 VAL A O 1
ATOM 672 N N . SER A 1 82 ? 15.347 5.555 -9.413 1.00 80.69 82 SER A N 1
ATOM 673 C CA . SER A 1 82 ? 16.137 6.779 -9.274 1.00 80.69 82 SER A CA 1
ATOM 674 C C . SER A 1 82 ? 17.429 6.629 -10.070 1.00 80.69 82 SER A C 1
ATOM 676 O O . SER A 1 82 ? 18.078 5.597 -9.967 1.00 80.69 82 SER A O 1
ATOM 678 N N . GLY A 1 83 ? 17.803 7.654 -10.834 1.00 70.88 83 GLY A N 1
ATOM 679 C CA . GLY A 1 83 ? 19.043 7.660 -11.621 1.00 70.88 83 GLY A CA 1
ATOM 680 C C . GLY A 1 83 ? 19.906 8.898 -11.392 1.00 70.88 83 GLY A C 1
ATOM 681 O O . GLY A 1 83 ? 20.753 9.211 -12.224 1.00 70.88 83 GLY A O 1
ATOM 682 N N . ASN A 1 84 ? 19.660 9.661 -10.323 1.00 68.31 84 ASN A N 1
ATOM 683 C CA . ASN A 1 84 ? 20.396 10.902 -10.089 1.00 68.31 84 ASN A CA 1
ATOM 684 C C . ASN A 1 84 ? 21.888 10.586 -9.887 1.00 68.31 84 ASN A C 1
ATOM 686 O O . ASN A 1 84 ? 22.228 9.735 -9.071 1.00 68.31 84 ASN A O 1
ATOM 690 N N . ASP A 1 85 ? 22.746 11.292 -10.626 1.00 69.94 85 ASP A N 1
ATOM 691 C CA . ASP A 1 85 ? 24.215 11.216 -10.579 1.00 69.94 85 ASP A CA 1
ATOM 692 C C . ASP A 1 85 ? 24.875 9.928 -11.127 1.00 69.94 85 ASP A C 1
ATOM 694 O O . ASP A 1 85 ? 26.083 9.747 -10.969 1.00 69.94 85 ASP A O 1
ATOM 698 N N . GLU A 1 86 ? 24.130 9.071 -11.833 1.00 76.62 86 GLU A N 1
ATOM 699 C CA . GLU A 1 86 ? 24.657 7.876 -12.518 1.00 76.62 86 GLU A CA 1
ATOM 700 C C . GLU A 1 86 ? 24.799 8.088 -14.037 1.00 76.62 86 GLU A C 1
ATOM 702 O O . GLU A 1 86 ? 24.091 8.900 -14.638 1.00 76.62 86 GLU A O 1
ATOM 707 N N . ASP A 1 87 ? 25.721 7.361 -14.675 1.00 89.38 87 ASP A N 1
ATOM 708 C CA . ASP A 1 87 ? 25.857 7.349 -16.133 1.00 89.38 87 ASP A CA 1
ATOM 709 C C . ASP A 1 87 ? 24.725 6.549 -16.810 1.00 89.38 87 ASP A C 1
ATOM 711 O O . ASP A 1 87 ? 24.031 5.745 -16.185 1.00 89.38 87 ASP A O 1
ATOM 715 N N . GLU A 1 88 ? 24.539 6.769 -18.112 1.00 88.94 88 GLU A N 1
ATOM 716 C CA . GLU A 1 88 ? 23.447 6.171 -18.891 1.00 88.94 88 GLU A CA 1
ATOM 717 C C . GLU A 1 88 ? 23.458 4.631 -18.873 1.00 88.94 88 GLU A C 1
ATOM 719 O O . GLU A 1 88 ? 22.393 4.012 -18.815 1.00 88.94 88 GLU A O 1
ATOM 724 N N . GLU A 1 89 ? 24.636 3.997 -18.884 1.00 91.00 89 GLU A N 1
ATOM 725 C CA . GLU A 1 89 ? 24.753 2.535 -18.866 1.00 91.00 89 GLU A CA 1
ATOM 726 C C . GLU A 1 89 ? 24.273 1.974 -17.523 1.00 91.00 89 GLU A C 1
ATOM 728 O O . GLU A 1 89 ? 23.486 1.021 -17.487 1.00 91.00 89 GLU A O 1
ATOM 733 N N . THR A 1 90 ? 24.668 2.617 -16.423 1.00 86.75 90 THR A N 1
ATOM 734 C CA . THR A 1 90 ? 24.219 2.258 -15.073 1.00 86.75 90 THR A CA 1
ATOM 735 C C . THR A 1 90 ? 22.704 2.434 -14.921 1.00 86.75 90 THR A C 1
ATOM 737 O O . THR A 1 90 ? 22.019 1.519 -14.452 1.00 86.75 90 THR A O 1
ATOM 740 N N . GLN A 1 91 ? 22.145 3.545 -15.410 1.00 86.19 91 GLN A N 1
ATOM 741 C CA . GLN A 1 91 ? 20.697 3.781 -15.380 1.00 86.19 91 GLN A CA 1
ATOM 742 C C . GLN A 1 91 ? 19.919 2.709 -16.163 1.00 86.19 91 GLN A C 1
ATOM 744 O O . GLN A 1 91 ? 18.905 2.195 -15.680 1.00 86.19 91 GLN A O 1
ATOM 749 N N . LEU A 1 92 ? 20.394 2.331 -17.356 1.00 90.44 92 LEU A N 1
ATOM 750 C CA . LEU A 1 92 ? 19.797 1.265 -18.169 1.00 90.44 92 LEU A CA 1
ATOM 751 C C . LEU A 1 92 ? 19.857 -0.095 -17.474 1.00 90.44 92 LEU A C 1
ATOM 753 O O . LEU A 1 92 ? 18.858 -0.819 -17.464 1.00 90.44 92 LEU A O 1
ATOM 757 N N . ALA A 1 93 ? 20.989 -0.432 -16.857 1.00 88.75 93 ALA A N 1
ATOM 758 C CA . ALA A 1 93 ? 21.135 -1.673 -16.105 1.00 88.75 93 ALA A CA 1
ATOM 759 C C . ALA A 1 93 ? 20.156 -1.736 -14.920 1.00 88.75 93 ALA A C 1
ATOM 761 O O . ALA A 1 93 ? 19.491 -2.756 -14.715 1.00 88.75 93 ALA A O 1
ATOM 762 N N . MET A 1 94 ? 20.007 -0.633 -14.185 1.00 84.94 94 MET A N 1
ATOM 763 C CA . MET A 1 94 ? 19.082 -0.527 -13.055 1.00 84.94 94 MET A CA 1
ATOM 764 C C . MET A 1 94 ? 17.615 -0.624 -13.494 1.00 84.94 94 MET A C 1
ATOM 766 O O . MET A 1 94 ? 16.832 -1.360 -12.884 1.00 84.94 94 MET A O 1
ATOM 770 N N . MET A 1 95 ? 17.242 0.039 -14.594 1.00 90.19 95 MET A N 1
ATOM 771 C CA . MET A 1 95 ? 15.919 -0.121 -15.210 1.00 90.19 95 MET A CA 1
ATOM 772 C C . MET A 1 95 ? 15.666 -1.570 -15.643 1.00 90.19 95 MET A C 1
ATOM 774 O O . MET A 1 95 ? 14.587 -2.104 -15.388 1.00 90.19 95 MET A O 1
ATOM 778 N N . GLY A 1 96 ? 16.662 -2.229 -16.240 1.00 91.75 96 GLY A N 1
ATOM 779 C CA . GLY A 1 96 ? 16.582 -3.634 -16.635 1.00 91.75 96 GLY A CA 1
ATOM 780 C C . GLY A 1 96 ? 16.358 -4.570 -15.447 1.00 91.75 96 GLY A C 1
ATOM 781 O O . GLY A 1 96 ? 15.473 -5.424 -15.496 1.00 91.75 96 GLY A O 1
ATOM 782 N N . LEU A 1 97 ? 17.100 -4.378 -14.352 1.00 88.56 97 LEU A N 1
ATOM 783 C CA . LEU A 1 97 ? 16.963 -5.171 -13.128 1.00 88.56 97 LEU A CA 1
ATOM 784 C C . LEU A 1 97 ? 15.555 -5.055 -12.532 1.00 88.56 97 LEU A C 1
ATOM 786 O O . LEU A 1 97 ? 14.896 -6.065 -12.272 1.00 88.56 97 LEU A O 1
ATOM 790 N N . HIS A 1 98 ? 15.078 -3.829 -12.329 1.00 88.69 98 HIS A N 1
ATOM 791 C CA . HIS A 1 98 ? 13.759 -3.594 -11.747 1.00 88.69 98 HIS A CA 1
ATOM 792 C C . HIS A 1 98 ? 12.617 -3.985 -12.696 1.00 88.69 98 HIS A C 1
ATOM 794 O O . HIS A 1 98 ? 11.594 -4.507 -12.247 1.00 88.69 98 HIS A O 1
ATOM 800 N N . GLY A 1 99 ? 12.806 -3.814 -14.006 1.00 91.75 99 GLY A N 1
ATOM 801 C CA . GLY A 1 99 ? 11.892 -4.308 -15.033 1.00 91.75 99 GLY A CA 1
ATOM 802 C C . GLY A 1 99 ? 11.779 -5.834 -15.024 1.00 91.75 99 GLY A C 1
ATOM 803 O O . GLY A 1 99 ? 10.670 -6.362 -15.062 1.00 91.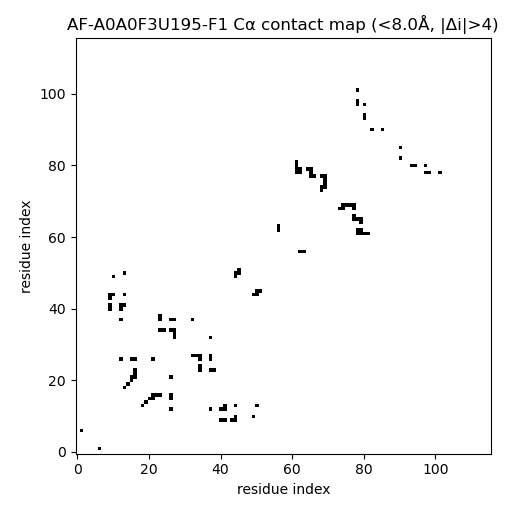75 99 GLY A O 1
ATOM 804 N N . ALA A 1 100 ? 12.897 -6.550 -14.877 1.00 92.31 100 ALA A N 1
ATOM 805 C CA . ALA A 1 100 ? 12.898 -8.007 -14.755 1.00 92.31 100 ALA A CA 1
ATOM 806 C C . ALA A 1 100 ? 12.165 -8.478 -13.488 1.00 92.31 100 ALA A C 1
ATOM 808 O O . ALA A 1 100 ? 11.358 -9.399 -13.556 1.00 92.31 100 ALA A O 1
ATOM 809 N N . GLN A 1 101 ? 12.368 -7.808 -12.349 1.00 89.25 101 GLN A N 1
ATOM 810 C CA . GLN A 1 101 ? 11.638 -8.095 -11.104 1.00 89.25 101 GLN A CA 1
ATOM 811 C C . GLN A 1 101 ? 10.135 -7.809 -11.204 1.00 89.25 101 GLN A C 1
ATOM 813 O O . GLN A 1 101 ? 9.326 -8.427 -10.509 1.00 89.25 101 GLN A O 1
ATOM 818 N N . LEU A 1 102 ? 9.737 -6.818 -12.005 1.00 90.44 102 LEU A N 1
ATOM 819 C CA . LEU A 1 102 ? 8.328 -6.586 -12.299 1.00 90.44 102 LEU A CA 1
ATOM 820 C C . LEU A 1 102 ? 7.777 -7.721 -13.162 1.00 90.44 102 LEU A C 1
ATOM 822 O O . LEU A 1 102 ? 6.742 -8.282 -12.821 1.00 90.44 102 LEU A O 1
ATOM 826 N N . LEU A 1 103 ? 8.484 -8.085 -14.232 1.00 93.88 103 LEU A N 1
ATOM 827 C CA . LEU A 1 103 ? 8.068 -9.146 -15.142 1.00 93.88 103 LEU A CA 1
ATOM 828 C C . LEU A 1 103 ? 7.935 -10.499 -14.425 1.00 93.88 103 LEU A C 1
ATOM 830 O O . LEU A 1 103 ? 6.927 -11.171 -14.600 1.00 93.88 103 LEU A O 1
ATOM 834 N N . ASP A 1 104 ? 8.884 -10.855 -13.557 1.00 92.44 104 ASP A N 1
ATOM 835 C CA . ASP A 1 104 ? 8.861 -12.093 -12.759 1.00 92.44 104 ASP A CA 1
ATOM 836 C C . ASP A 1 104 ? 7.615 -12.199 -11.862 1.00 92.44 104 ASP A C 1
ATOM 838 O O . ASP A 1 104 ? 7.062 -13.276 -11.666 1.00 92.44 104 ASP A O 1
ATOM 842 N N . ARG A 1 105 ? 7.109 -11.062 -11.364 1.00 91.06 105 ARG A N 1
ATOM 843 C CA . ARG A 1 105 ? 5.863 -11.006 -10.580 1.00 91.06 105 ARG A CA 1
ATOM 844 C C . ARG A 1 105 ? 4.597 -11.082 -11.432 1.00 91.06 105 ARG A C 1
ATOM 846 O O . ARG A 1 105 ? 3.536 -11.368 -10.883 1.00 91.06 105 ARG A O 1
ATOM 853 N N . LEU A 1 106 ? 4.689 -10.744 -12.716 1.00 93.12 106 LEU A N 1
ATOM 854 C CA . LEU A 1 106 ? 3.549 -10.678 -13.630 1.00 93.12 106 LEU A CA 1
ATOM 855 C C . LEU A 1 106 ? 3.347 -11.966 -14.429 1.00 93.12 106 LEU A C 1
ATOM 857 O O . LEU A 1 106 ? 2.223 -12.221 -14.846 1.00 93.12 106 LEU A O 1
ATOM 861 N N . LEU A 1 107 ? 4.414 -12.728 -14.674 1.00 95.81 107 LEU A N 1
ATOM 862 C CA . LEU A 1 107 ? 4.363 -13.926 -15.505 1.00 95.81 107 LEU A CA 1
ATOM 863 C C . LEU A 1 107 ? 3.739 -15.115 -14.774 1.00 95.81 107 LEU A C 1
ATOM 865 O O . LEU A 1 107 ? 4.096 -15.439 -13.642 1.00 95.81 107 LEU A O 1
ATOM 869 N N . GLU A 1 108 ? 2.881 -15.834 -15.487 1.00 95.81 108 GLU A N 1
ATOM 870 C CA . GLU A 1 108 ? 2.330 -17.120 -15.076 1.00 95.81 108 GLU A CA 1
ATOM 871 C C . GLU A 1 108 ? 2.814 -18.259 -16.000 1.00 95.81 108 GLU A C 1
ATOM 873 O O . GLU A 1 108 ? 3.156 -18.039 -17.169 1.00 95.81 108 GLU A O 1
ATOM 878 N N . PRO A 1 109 ? 2.860 -19.519 -15.516 1.00 96.00 109 PRO A N 1
ATOM 879 C CA . PRO A 1 109 ? 3.202 -20.656 -16.364 1.00 96.00 109 PRO A CA 1
ATOM 880 C C . PRO A 1 109 ? 2.263 -20.777 -17.572 1.00 96.00 109 PRO A C 1
ATOM 882 O O . PRO A 1 109 ? 1.069 -21.026 -17.421 1.00 96.00 109 PRO A O 1
ATOM 885 N N . GLY A 1 110 ? 2.828 -20.671 -18.777 1.00 96.56 110 GLY A N 1
ATOM 886 C CA . GLY A 1 110 ? 2.083 -20.725 -20.040 1.00 96.56 110 GLY A CA 1
ATOM 887 C C . GLY A 1 110 ? 1.945 -19.380 -20.755 1.00 96.56 110 GLY A C 1
ATOM 888 O O . GLY A 1 110 ? 1.464 -19.363 -21.888 1.00 96.56 110 GLY A O 1
ATOM 889 N N . ASP A 1 111 ? 2.407 -18.285 -20.146 1.00 97.12 111 ASP A N 1
ATOM 890 C CA . ASP A 1 111 ? 2.439 -16.975 -20.793 1.00 97.12 111 ASP A CA 1
ATOM 891 C C . ASP A 1 111 ? 3.382 -16.936 -22.005 1.00 97.12 111 ASP A C 1
ATOM 893 O O . ASP A 1 111 ? 4.443 -17.566 -22.040 1.00 97.12 111 ASP A O 1
ATOM 897 N N . ILE A 1 112 ? 2.995 -16.146 -23.010 1.00 96.31 112 ILE A N 1
ATOM 898 C CA . ILE A 1 112 ? 3.811 -15.844 -24.189 1.00 96.31 112 ILE A CA 1
ATOM 899 C C . ILE A 1 112 ? 4.315 -14.407 -24.059 1.00 96.31 112 ILE A C 1
ATOM 901 O O . ILE A 1 112 ? 3.520 -13.469 -24.012 1.00 96.31 112 ILE A O 1
ATOM 905 N N . VAL A 1 113 ? 5.637 -14.233 -24.053 1.00 95.25 113 VAL A N 1
ATOM 906 C CA . VAL A 1 113 ? 6.282 -12.918 -23.934 1.00 95.25 113 VAL A CA 1
ATOM 907 C C . VAL A 1 113 ? 6.688 -12.401 -25.313 1.00 95.25 113 VAL A C 1
ATOM 909 O O . VAL A 1 113 ? 7.425 -13.066 -26.041 1.00 95.25 113 VAL A O 1
ATOM 912 N N . GLY A 1 114 ? 6.207 -11.211 -25.676 1.00 94.94 114 GLY A N 1
ATOM 913 C CA . GLY A 1 114 ? 6.660 -10.478 -26.860 1.00 94.94 114 GLY A CA 1
ATOM 914 C C . GLY A 1 114 ? 7.807 -9.527 -26.514 1.00 94.94 114 GLY A C 1
ATOM 915 O O . GLY A 1 114 ? 7.752 -8.857 -25.486 1.00 94.94 114 GLY A O 1
ATOM 916 N N . PHE A 1 115 ? 8.819 -9.449 -27.378 1.00 93.94 115 PHE A N 1
ATOM 917 C CA . PHE A 1 115 ? 9.978 -8.560 -27.229 1.00 93.94 115 PHE A CA 1
ATOM 918 C C . PHE A 1 115 ? 10.089 -7.618 -28.436 1.00 93.94 115 PHE A C 1
ATOM 920 O O . PHE A 1 115 ? 9.639 -7.966 -29.532 1.00 93.94 115 PHE A O 1
ATOM 927 N N . SER A 1 116 ? 10.694 -6.447 -28.229 1.00 91.75 116 SER A N 1
ATOM 928 C CA . SER A 1 116 ? 10.949 -5.409 -29.239 1.00 91.75 116 SER A CA 1
ATOM 929 C C . SER A 1 116 ? 12.358 -4.859 -29.123 1.00 91.75 116 SER A C 1
ATOM 931 O O . SER A 1 116 ? 12.807 -4.755 -27.959 1.00 91.75 116 SER A O 1
#

pLDDT: mean 89.64, std 10.25, range [48.5, 98.0]

Sequence (116 aa):
MENSDDIRLIVKIAQLYYEQDMTQAQIARELGIYRTTISRLLKRGRDQGIVTIAINYDYNENLWLEQQLKQKFGLKDVVVVSGNDEDEETQLAMMGLHGAQLLDRLLEPGDIVGFS

Mean predicted aligned error: 10.14 Å

Foldseek 3Di:
DPDPVLLVVLLVLCCCCPVVVDDLVRVCVVVVHDSVVSVVSPVVCVVVVVDDDDDPCVVPVQVVVFVVCCVVVVDPGDGDDDQPPHDPVVVVVRCVVVVVVVVVVVDDPPDDDDDD

InterPro domains:
  IPR007324 Sugar-binding domain, putative [PF04198] (58-116)
  IPR007630 RNA polymerase sigma-70 region 4 [PF04545] (15-47)
  IPR009057 Homedomain-like superfamily [SSF46689] (7-53)
  IPR011991 ArsR-like helix-turn-helix domain [cd00090] (4-52)
  IPR037171 NagB/RpiA transferase-like [SSF100950] (59-116)
  IPR051054 Bacterial SorC Transcriptional Regulators [PTHR34294] (7-116)

Nearest PDB structures (foldseek):
  2w48-assembly1_B  TM=4.981E-01  e=2.678E-12  Klebsiella pneumoniae
  2w48-assembly1_D  TM=4.938E-01  e=2.063E-12  Klebsiella pneumoniae
  2w48-assembly1_A  TM=5.096E-01  e=3.711E-12  Klebsiella pneumoniae
  8r7y-assembly2_D  TM=4.987E-01  e=1.219E-05  Bacillus subtilis subsp. subtilis str. 168
  4go1-assembly1_A-2  TM=5.084E-01  e=3.695E-05  Escherichia coli K-12

Organism: Escherichia coli (NCBI:txid562)

Secondary structure (DSSP, 8-state):
---HHHHHHHHHHHIIIIIS---HHHHHHHHTS-HHHHHHHHHHHHHTTSS-----GGG-HHHHHHHHHHHHHT-S-------TT--HHHHHHHHHHHHHHHHHHH--TT------

=== Feature glossary ===
The record interleaves many kinds of information about one protein. Here is each kind framed as the question it answers.

Q: What does the local fold look like, residue by residue?
A: The Foldseek 3Di string encodes local tertiary geometry as a 20-letter alphabet — one character per residue — derived from the relative positions of nearby Cα atoms. Unlike the amino-acid sequence, 3Di is a direct function of the 3D structure, so two proteins with the same fold have similar 3Di strings even at low sequence identity.

Q: Which residues are in helices, strands, or loops?
A: The SS8 string is DSSP's per-residue secondary-structure call. α-helix (H) means an i→i+4 H-bond ladder; β-strand (E) means the residue participates in a β-sheet; 3₁₀ (G) and π (I) are tighter and wider helices; T/S are turns/bends; '-' is loop.

Q: How big and how compact is the whole molecule?
A: Radius of gyration (Rg) is the root-mean-square distance of Cα atoms from their centroid — a single number for overall size and compactness. A globular domain of N residues has Rg ≈ 2.2·N^0.38 Å; an extended or disordered chain has a much larger Rg. The Cα contact count is the number of residue pairs whose Cα atoms are within 8 Å and are more than four positions apart in sequence — a standard proxy for tertiary packing density. The bounding box is the smallest axis-aligned box enclosing all Cα atoms.

Q: Where is each backbone atom in 3D?
A: Structure coordinates are given as an mmCIF _atom_site loop: one row per atom with element, residue name, chain id, sequence number, and x/y/z position in Å. Only the four main-chain atoms per residue are included here; side chains are omitted to keep the record compact.

Q: What is the amino-acid chain?
A: Primary structure: the covalent order of the twenty standard amino acids along the backbone. Two proteins with the same sequence will (almost always) fold to the same structure; two with 30% identity often share a fold but not the details.

Q: What if only a Cα trace is available?
A: Three-state secondary structure (P-SEA) collapses the eight DSSP classes into helix (a), strand (b), and coil (c). P-SEA assigns these from Cα geometry alone — distances and angles — without requiring backbone oxygens, so it works on any Cα trace.

Q: What family and function is it annotated with?
A: Database cross-references. InterPro integrates a dozen domain/family signature databases into unified entries with residue-range hits. GO terms attach function/process/location labels with evidence codes. CATH codes position the fold in a four-level structural taxonomy. Organism is the NCBI-taxonomy species name.

Q: How confident is the AlphaFold model at each residue?
A: pLDDT is the predicted lDDT-Cα score: AlphaFold's confidence that the local environment of each residue (all inter-atomic distances within 15 Å) is correctly placed. It is a per-residue number between 0 and 100, with higher meaning more reliable.

Q: How mobile is each atom in the crystal?
A: B-factor (Debye–Waller factor) reflects atomic displacement in the crystal lattice. It is an experimental observable (units Å²), not a prediction; low values mean the atom is pinned down, high values mean it moves or is heterogeneous across the crystal.

Q: Which residues are buried vs exposed?
A: SASA measures how much of the protein is reachable by solvent. It is computed by rolling a water-sized probe over the atomic surface and summing the exposed area (Å²). Per-residue SASA distinguishes core (buried, low SASA) from surface (exposed, high SASA) residues; total SASA is a whole-molecule size measure.

Q: What do the diagnostic plots show?
A: Plot images: a contact map (which residues are close in 3D, as an N×N binary image), a Ramachandran scatter (backbone torsion angles, revealing secondary-structure composition at a glance), and — for AlphaFold structures — a PAE heatmap (pairwise prediction confidence).

Q: What known structures does this most resemble?
A: The Foldseek neighbor list gives the closest experimentally determined structures in the PDB, ranked by structural alignment. TM-score near 1 means near-identical fold; near 0.3 means only rough topology match. This is how one finds what a novel AlphaFold prediction most resembles in the solved-structure universe.

Q: Are the domains correctly placed relative to each other?
A: Predicted aligned error is AlphaFold's pairwise confidence. Unlike pLDDT (per-residue), PAE is per-residue-pair and captures whether two parts of the structure are correctly placed relative to each other. Units are ångströms of expected positional error.

Q: What do the rendered images show?
A: Structure images are PyMOL renders from six orthogonal camera directions. Cartoon representation draws helices as coils and strands as arrows; sticks shows the backbone as bonds; surface shows the solvent-excluded envelope. Rainbow coloring maps sequence position to hue (blue→red, N→C); chain coloring assigns a distinct color per polypeptide.

Q: What are the backbone torsion angles?
A: φ (phi) and ψ (psi) are the two rotatable backbone dihedrals per residue: φ is the C(i-1)–N–Cα–C torsion, ψ is the N–Cα–C–N(i+1) torsion, both in degrees on (−180°, 180°]. α-helical residues cluster near (−60°, −45°); β-strand residues near (−120°, +130°). A Ramachandran plot is simply a scatter of (φ, ψ) for every residue.